Protein AF-A0A976L6L6-F1 (afdb_monomer_lite)

Structure (mmCIF, N/CA/C/O backbone):
data_AF-A0A976L6L6-F1
#
_entry.id   AF-A0A976L6L6-F1
#
loop_
_atom_site.group_PDB
_atom_site.id
_atom_site.type_symbol
_atom_site.label_atom_id
_atom_site.label_alt_id
_atom_site.label_comp_id
_atom_site.label_asym_id
_atom_site.label_entity_id
_atom_site.label_seq_id
_atom_site.pdbx_PDB_ins_code
_atom_site.Cartn_x
_atom_site.Cartn_y
_atom_site.Cartn_z
_atom_site.occupancy
_atom_site.B_iso_or_equiv
_atom_site.auth_seq_id
_atom_site.auth_comp_id
_atom_site.auth_asym_id
_atom_site.auth_atom_id
_atom_site.pdbx_PDB_model_num
ATOM 1 N N . MET A 1 1 ? 27.899 -12.409 -5.323 1.00 53.09 1 MET A N 1
ATOM 2 C CA . MET A 1 1 ? 26.747 -13.330 -5.421 1.00 53.09 1 MET A CA 1
ATOM 3 C C . MET A 1 1 ? 25.539 -12.488 -5.055 1.00 53.09 1 MET A C 1
ATOM 5 O O . MET A 1 1 ? 25.552 -11.959 -3.955 1.00 53.09 1 MET A O 1
ATOM 9 N N . ASN A 1 2 ? 24.602 -12.229 -5.973 1.00 66.50 2 ASN A N 1
ATOM 10 C CA . ASN A 1 2 ? 23.447 -11.387 -5.639 1.00 66.50 2 ASN A CA 1
ATOM 11 C C . ASN A 1 2 ? 22.576 -12.147 -4.638 1.00 66.50 2 ASN A C 1
ATOM 13 O O . ASN A 1 2 ? 22.147 -13.265 -4.928 1.00 66.50 2 ASN A O 1
ATOM 17 N N . GLU A 1 3 ? 22.373 -11.562 -3.463 1.00 80.06 3 GLU A N 1
ATOM 18 C CA . GLU A 1 3 ? 21.473 -12.085 -2.445 1.00 80.06 3 GLU A CA 1
ATOM 19 C C . GLU A 1 3 ? 20.046 -12.075 -3.006 1.00 80.06 3 GLU A C 1
ATOM 21 O O . GLU A 1 3 ? 19.574 -11.068 -3.527 1.00 80.06 3 GLU A O 1
ATOM 26 N N . ARG A 1 4 ? 19.385 -13.236 -3.000 1.00 85.44 4 ARG A N 1
ATOM 27 C CA . ARG A 1 4 ? 18.024 -13.411 -3.545 1.00 85.44 4 ARG A CA 1
ATOM 28 C C . ARG A 1 4 ? 16.980 -13.662 -2.463 1.00 85.44 4 ARG A C 1
ATOM 30 O O . ARG A 1 4 ? 15.812 -13.871 -2.774 1.00 85.44 4 ARG A O 1
ATOM 37 N N . PHE A 1 5 ? 17.407 -13.697 -1.207 1.00 88.69 5 PHE A N 1
ATOM 38 C CA . PHE A 1 5 ? 16.575 -14.035 -0.068 1.00 88.69 5 PHE A CA 1
ATOM 39 C C . PHE A 1 5 ? 16.769 -12.982 1.015 1.00 88.69 5 PHE A C 1
ATOM 41 O O . PHE A 1 5 ? 17.864 -12.844 1.544 1.00 88.69 5 PHE A O 1
ATOM 48 N N . PHE A 1 6 ? 15.695 -12.264 1.336 1.00 87.50 6 PHE A N 1
ATOM 49 C CA . PHE A 1 6 ? 15.683 -11.186 2.321 1.00 87.50 6 PHE A CA 1
ATOM 50 C C . PHE A 1 6 ? 14.737 -11.590 3.461 1.00 87.50 6 PHE A C 1
ATOM 52 O O . PHE A 1 6 ? 13.539 -11.304 3.395 1.00 87.50 6 PHE A O 1
ATOM 59 N N . PRO A 1 7 ? 15.210 -12.346 4.470 1.00 87.25 7 PRO A N 1
ATOM 60 C CA . PRO A 1 7 ? 14.344 -12.815 5.543 1.00 87.25 7 PRO A CA 1
ATOM 61 C C . PRO A 1 7 ? 13.912 -11.646 6.422 1.00 87.25 7 PRO A C 1
ATOM 63 O O . PRO A 1 7 ? 14.726 -10.789 6.751 1.00 87.25 7 PRO A O 1
ATOM 66 N N . PHE A 1 8 ? 12.677 -11.657 6.918 1.00 81.06 8 PHE A N 1
ATOM 67 C CA . PHE A 1 8 ? 12.209 -10.621 7.845 1.00 81.06 8 PHE A CA 1
ATOM 68 C C . PHE A 1 8 ? 13.088 -10.490 9.104 1.00 81.06 8 PHE A C 1
ATOM 70 O O . PHE A 1 8 ? 13.237 -9.397 9.640 1.00 81.06 8 PHE A O 1
ATOM 77 N N . SER A 1 9 ? 13.739 -11.573 9.549 1.00 79.88 9 SER A N 1
ATOM 78 C CA . SER A 1 9 ? 14.690 -11.552 10.673 1.00 79.88 9 SER A CA 1
ATOM 79 C C . SER A 1 9 ? 15.900 -10.638 10.448 1.00 79.88 9 SER A C 1
ATOM 81 O O . SER A 1 9 ? 16.568 -10.278 11.411 1.00 79.88 9 SER A O 1
ATOM 83 N N . SER A 1 10 ? 16.182 -10.251 9.200 1.00 72.31 10 SER A N 1
ATOM 84 C CA . SER A 1 10 ? 17.190 -9.236 8.863 1.00 72.31 10 SER A CA 1
ATOM 85 C C . SER A 1 10 ? 16.701 -7.797 9.086 1.00 72.31 10 SER A C 1
ATOM 87 O O . SER A 1 10 ? 17.465 -6.855 8.906 1.00 72.31 10 SER A O 1
ATOM 89 N N . GLY A 1 11 ? 15.429 -7.609 9.454 1.00 73.69 11 GLY A N 1
ATOM 90 C CA . GLY A 1 11 ? 14.783 -6.302 9.588 1.00 73.69 11 GLY A CA 1
ATOM 91 C C . GLY A 1 11 ? 14.375 -5.670 8.254 1.00 73.69 11 GLY A C 1
ATOM 92 O O . GLY A 1 11 ? 13.765 -4.601 8.249 1.00 73.69 11 GLY A O 1
ATOM 93 N N . VAL A 1 12 ? 14.673 -6.320 7.124 1.00 66.88 12 VAL A N 1
ATOM 94 C CA . VAL A 1 12 ? 14.317 -5.828 5.792 1.00 66.88 12 VAL A CA 1
ATOM 95 C C . VAL A 1 12 ? 12.806 -5.931 5.595 1.00 66.88 12 VAL A C 1
ATOM 97 O O . VAL A 1 12 ? 12.257 -7.011 5.382 1.00 66.88 12 VAL A O 1
ATOM 100 N N . LYS A 1 13 ? 12.135 -4.779 5.644 1.00 85.69 13 LYS A N 1
ATOM 101 C CA . LYS A 1 13 ? 10.733 -4.625 5.235 1.00 85.69 13 LYS A CA 1
ATOM 102 C C . LYS A 1 13 ? 10.584 -4.025 3.837 1.00 85.69 13 LYS A C 1
ATOM 104 O O . LYS A 1 13 ? 9.461 -3.858 3.378 1.00 85.69 13 LYS A O 1
ATOM 109 N N . SER A 1 14 ? 11.693 -3.690 3.177 1.00 92.44 14 SER A N 1
ATOM 110 C CA . SER A 1 14 ? 11.726 -3.037 1.867 1.00 92.44 14 SER A CA 1
ATOM 111 C C . SER A 1 14 ? 12.754 -3.681 0.945 1.00 92.44 14 SER A C 1
ATOM 113 O O . SER A 1 14 ? 13.915 -3.818 1.319 1.00 92.44 14 SER A O 1
ATOM 115 N N . ILE A 1 15 ? 12.353 -4.004 -0.277 1.00 93.50 15 ILE A N 1
ATOM 116 C CA . ILE A 1 15 ? 13.227 -4.458 -1.356 1.00 93.50 15 ILE A CA 1
ATOM 117 C C . ILE A 1 15 ? 13.088 -3.449 -2.493 1.00 93.50 15 ILE A C 1
ATOM 119 O O . ILE A 1 15 ? 11.997 -3.288 -3.041 1.00 93.50 15 ILE A O 1
ATOM 123 N N . THR A 1 16 ? 14.179 -2.770 -2.842 1.00 92.31 16 THR A N 1
ATOM 124 C CA . THR A 1 16 ? 14.233 -1.870 -4.004 1.00 92.31 16 THR A CA 1
ATOM 125 C C . THR A 1 16 ? 14.829 -2.588 -5.223 1.00 92.31 16 THR A C 1
ATOM 127 O O . THR A 1 16 ? 15.489 -3.624 -5.057 1.00 92.31 16 THR A O 1
ATOM 130 N N . PRO A 1 17 ? 14.647 -2.062 -6.451 1.00 92.00 17 PRO A N 1
ATOM 131 C CA . PRO A 1 17 ? 15.317 -2.592 -7.636 1.00 92.00 17 PRO A CA 1
ATOM 132 C C . PRO A 1 17 ? 16.835 -2.724 -7.474 1.00 92.00 17 PRO A C 1
ATOM 134 O O . PRO A 1 17 ? 17.411 -3.748 -7.846 1.00 92.00 17 PRO A O 1
ATOM 137 N N . GLU A 1 18 ? 17.469 -1.729 -6.852 1.00 90.12 18 GLU A N 1
ATOM 138 C CA . GLU A 1 18 ? 18.914 -1.681 -6.616 1.00 90.12 18 GLU A CA 1
ATOM 139 C C . GLU A 1 18 ? 19.358 -2.806 -5.679 1.00 90.12 18 GLU A C 1
ATOM 141 O O . GLU A 1 18 ? 20.344 -3.485 -5.964 1.00 90.12 18 GLU A O 1
ATOM 146 N N . MET A 1 19 ? 18.605 -3.046 -4.598 1.00 90.62 19 MET A N 1
ATOM 147 C CA . MET A 1 19 ? 18.872 -4.147 -3.666 1.00 90.62 19 MET A CA 1
ATOM 148 C C . MET A 1 19 ? 18.727 -5.511 -4.346 1.00 90.62 19 MET A C 1
ATOM 150 O O . MET A 1 19 ? 19.550 -6.402 -4.143 1.00 90.62 19 MET A O 1
ATOM 154 N N . ALA A 1 20 ? 17.685 -5.679 -5.161 1.00 90.44 20 ALA A N 1
ATOM 155 C CA . ALA A 1 20 ? 17.390 -6.942 -5.832 1.00 90.44 20 ALA A CA 1
ATOM 156 C C . ALA A 1 20 ? 18.275 -7.207 -7.067 1.00 90.44 20 ALA A C 1
ATOM 158 O O . ALA A 1 20 ? 18.326 -8.333 -7.573 1.00 90.44 20 ALA A O 1
ATOM 159 N N . GLY A 1 21 ? 18.968 -6.185 -7.576 1.00 91.81 21 GLY A N 1
ATOM 160 C CA . GLY A 1 21 ? 19.760 -6.269 -8.802 1.00 91.81 21 GLY A CA 1
ATOM 161 C C . GLY A 1 21 ? 18.913 -6.446 -10.068 1.00 91.81 21 GLY A C 1
ATOM 162 O O . GLY A 1 21 ? 19.406 -6.994 -11.056 1.00 91.81 21 GLY A O 1
ATOM 163 N N . TRP A 1 22 ? 17.649 -6.011 -10.044 1.00 92.56 22 TRP A N 1
ATOM 164 C CA . TRP A 1 22 ? 16.775 -5.929 -11.220 1.00 92.56 22 TRP A CA 1
ATOM 165 C C . TRP A 1 22 ? 16.396 -4.472 -11.507 1.00 92.56 22 TRP A C 1
ATOM 167 O O . TRP A 1 22 ? 16.892 -3.551 -10.871 1.00 92.56 22 TRP A O 1
ATOM 177 N N . ARG A 1 23 ? 15.527 -4.238 -12.497 1.00 91.38 23 ARG A N 1
ATOM 178 C CA . ARG A 1 23 ? 15.375 -2.898 -13.082 1.00 91.38 23 ARG A CA 1
ATOM 179 C C . ARG A 1 23 ? 14.188 -2.059 -12.600 1.00 91.38 23 ARG A C 1
ATOM 181 O O . ARG A 1 23 ? 14.283 -0.845 -12.698 1.00 91.38 23 ARG A O 1
ATOM 188 N N . TYR A 1 24 ? 13.081 -2.661 -12.163 1.00 93.19 24 TYR A N 1
ATOM 189 C CA . TYR A 1 24 ? 11.814 -1.913 -12.076 1.00 93.19 24 TYR A CA 1
ATOM 190 C C . TYR A 1 24 ? 11.070 -2.035 -10.755 1.00 93.19 24 TYR A C 1
ATOM 192 O O . TYR A 1 24 ? 10.622 -1.027 -10.225 1.00 93.19 24 TYR A O 1
ATOM 200 N N . SER A 1 25 ? 10.876 -3.251 -10.253 1.00 95.88 25 SER A N 1
ATOM 201 C CA . SER A 1 25 ? 9.903 -3.475 -9.184 1.00 95.88 25 SER A CA 1
ATOM 202 C C . SER A 1 25 ? 10.506 -3.309 -7.797 1.00 95.88 25 SER A C 1
ATOM 204 O O . SER A 1 25 ? 11.665 -3.635 -7.564 1.00 95.88 25 SER A O 1
ATOM 206 N N . GLY A 1 26 ? 9.707 -2.870 -6.845 1.00 95.75 26 GLY A N 1
ATOM 207 C CA . GLY A 1 26 ? 10.053 -2.928 -5.436 1.00 95.75 26 GLY A CA 1
ATOM 208 C C . GLY A 1 26 ? 8.866 -3.385 -4.607 1.00 95.75 26 GLY A C 1
ATOM 209 O O . GLY A 1 26 ? 7.747 -3.550 -5.096 1.00 95.75 26 GLY A O 1
ATOM 210 N N . LEU A 1 27 ? 9.126 -3.629 -3.334 1.00 96.56 27 LEU A N 1
ATOM 211 C CA . LEU A 1 27 ? 8.100 -3.975 -2.366 1.00 96.56 27 LEU A CA 1
ATOM 212 C C . LEU A 1 27 ? 8.506 -3.416 -1.018 1.00 96.56 27 LEU A C 1
ATOM 214 O O . LEU A 1 27 ? 9.606 -3.699 -0.549 1.00 96.56 27 LEU A O 1
ATOM 218 N N . VAL A 1 28 ? 7.612 -2.686 -0.367 1.00 96.25 28 VAL A N 1
ATOM 219 C CA . VAL A 1 28 ? 7.768 -2.333 1.042 1.00 96.25 28 VAL A CA 1
ATOM 220 C C . VAL A 1 28 ? 6.526 -2.722 1.824 1.00 96.25 28 VAL A C 1
ATOM 222 O O . VAL A 1 28 ? 5.406 -2.544 1.358 1.00 96.25 28 VAL A O 1
ATOM 225 N N . VAL A 1 29 ? 6.723 -3.282 3.012 1.00 96.56 29 VAL A N 1
ATOM 226 C CA . VAL A 1 29 ? 5.660 -3.585 3.969 1.00 96.56 29 VAL A CA 1
ATOM 227 C C . VAL A 1 29 ? 5.794 -2.628 5.138 1.00 96.56 29 VAL A C 1
ATOM 229 O O . VAL A 1 29 ? 6.843 -2.560 5.782 1.00 96.56 29 VAL A O 1
ATOM 232 N N . ILE A 1 30 ? 4.733 -1.887 5.428 1.00 96.00 30 ILE A N 1
ATOM 233 C CA . ILE A 1 30 ? 4.720 -0.924 6.526 1.00 96.00 30 ILE A CA 1
ATOM 234 C C . ILE A 1 30 ? 3.645 -1.289 7.535 1.00 96.00 30 ILE A C 1
ATOM 236 O O . ILE A 1 30 ? 2.554 -1.738 7.181 1.00 96.00 30 ILE A O 1
ATOM 240 N N . SER A 1 31 ? 3.977 -1.082 8.804 1.00 95.62 31 SER A N 1
ATOM 241 C CA . SER A 1 31 ? 3.030 -1.200 9.903 1.00 95.62 31 SER A CA 1
ATOM 242 C C . SER A 1 31 ? 2.382 0.164 10.125 1.00 95.62 31 SER A C 1
ATOM 244 O O . SER A 1 31 ? 3.075 1.175 10.223 1.00 95.62 31 SER A O 1
ATOM 246 N N . ILE A 1 32 ? 1.059 0.179 10.192 1.00 97.31 32 ILE A N 1
ATOM 247 C CA . ILE A 1 32 ? 0.218 1.353 10.392 1.00 97.31 32 ILE A CA 1
ATOM 248 C C . ILE A 1 32 ? -0.358 1.294 11.801 1.00 97.31 32 ILE A C 1
ATOM 250 O O . ILE A 1 32 ? -0.847 0.253 12.245 1.00 97.31 32 ILE A O 1
ATOM 254 N N . THR A 1 33 ? -0.310 2.416 12.507 1.00 97.00 33 THR A N 1
ATOM 255 C CA . THR A 1 33 ? -0.972 2.587 13.803 1.00 97.00 33 THR A CA 1
ATOM 256 C C . THR A 1 33 ? -2.329 3.255 13.621 1.00 97.00 33 THR A C 1
ATOM 258 O O . THR A 1 33 ? -2.554 3.948 12.632 1.00 97.00 33 THR A O 1
ATOM 261 N N . ALA A 1 34 ? -3.217 3.109 14.606 1.00 97.88 34 ALA A N 1
ATOM 262 C CA . ALA A 1 34 ? -4.445 3.897 14.652 1.00 97.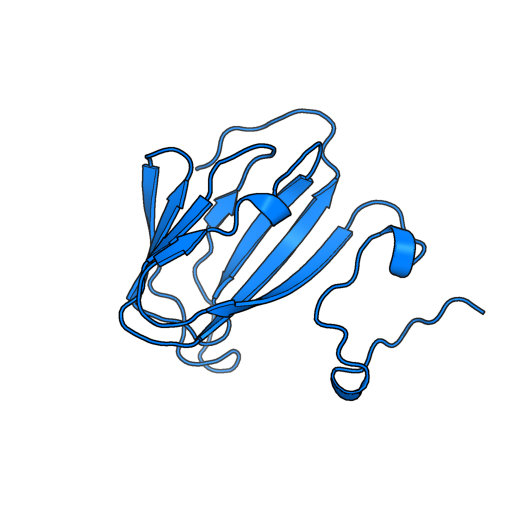88 34 ALA A CA 1
ATOM 263 C C . ALA A 1 34 ? -4.135 5.408 14.587 1.00 97.88 34 ALA A C 1
ATOM 265 O O . ALA A 1 34 ? -3.152 5.877 15.166 1.00 97.88 34 ALA A O 1
ATOM 266 N N . GLY A 1 35 ? -4.982 6.162 13.892 1.00 98.38 35 GLY A N 1
ATOM 267 C CA . GLY A 1 35 ? -4.808 7.580 13.605 1.00 98.38 35 GLY A CA 1
ATOM 268 C C . GLY A 1 35 ? -4.499 7.843 12.133 1.00 98.38 35 GLY A C 1
ATOM 269 O O . GLY A 1 35 ? -5.023 7.171 11.245 1.00 98.38 35 GLY A O 1
ATOM 270 N N . LYS A 1 36 ? -3.679 8.870 11.890 1.00 98.00 36 LYS A N 1
ATOM 271 C CA . LYS A 1 36 ? -3.233 9.286 10.555 1.00 98.00 36 LYS A CA 1
ATOM 272 C C . LYS A 1 36 ? -1.761 8.943 10.364 1.00 98.00 36 LYS A C 1
ATOM 274 O O . LYS A 1 36 ? -0.961 9.156 11.273 1.00 98.00 36 LYS A O 1
ATOM 279 N N . THR A 1 37 ? -1.395 8.435 9.196 1.00 98.38 37 THR A N 1
ATOM 280 C CA . THR A 1 37 ? -0.006 8.130 8.833 1.00 98.38 37 THR A CA 1
ATOM 281 C C . THR A 1 37 ? 0.289 8.684 7.445 1.00 98.38 37 THR A C 1
ATOM 283 O O . THR A 1 37 ? -0.311 8.236 6.471 1.00 98.38 37 THR A O 1
ATOM 286 N N . ASP A 1 38 ? 1.214 9.643 7.362 1.00 98.00 38 ASP A N 1
ATOM 287 C CA . ASP A 1 38 ? 1.764 10.130 6.092 1.00 98.00 38 ASP A CA 1
ATOM 288 C C . ASP A 1 38 ? 2.751 9.094 5.542 1.00 98.00 38 ASP A C 1
ATOM 290 O O . ASP A 1 38 ? 3.668 8.642 6.239 1.00 98.00 38 ASP A O 1
ATOM 294 N N . ILE A 1 39 ? 2.518 8.684 4.300 1.00 97.81 39 ILE A N 1
ATOM 295 C CA . ILE A 1 39 ? 3.317 7.686 3.590 1.00 97.81 39 ILE A CA 1
ATOM 296 C C . ILE A 1 39 ? 3.827 8.214 2.240 1.00 97.81 39 ILE A C 1
ATOM 298 O O . ILE A 1 39 ? 4.281 7.437 1.399 1.00 97.81 39 ILE A O 1
ATOM 302 N N . SER A 1 40 ? 3.793 9.532 2.028 1.00 97.56 40 SER A N 1
ATOM 303 C CA . SER A 1 40 ? 4.156 10.191 0.764 1.00 97.56 40 SER A CA 1
ATOM 304 C C . SER A 1 40 ? 5.584 9.872 0.298 1.00 97.56 40 SER A C 1
ATOM 306 O O . SER A 1 40 ? 5.866 9.858 -0.900 1.00 97.56 40 SER A O 1
ATOM 308 N N . GLN A 1 41 ? 6.496 9.553 1.223 1.00 96.00 41 GLN A N 1
ATOM 309 C CA . GLN A 1 41 ? 7.887 9.216 0.906 1.00 96.00 41 GLN A CA 1
ATOM 310 C C . GLN A 1 41 ? 8.035 8.025 -0.055 1.00 96.00 41 GLN A C 1
ATOM 312 O O . GLN A 1 41 ? 9.021 7.963 -0.790 1.00 96.00 41 GLN A O 1
ATOM 317 N N . TYR A 1 42 ? 7.071 7.098 -0.079 1.00 95.81 42 TYR A N 1
ATOM 318 C CA . TYR A 1 42 ? 7.143 5.890 -0.910 1.00 95.81 42 TYR A CA 1
ATOM 319 C C . TYR A 1 42 ? 6.771 6.119 -2.376 1.00 95.81 42 TYR A C 1
ATOM 321 O O . TYR A 1 42 ? 6.997 5.231 -3.195 1.00 95.81 42 TYR A O 1
ATOM 329 N N . PHE A 1 43 ? 6.235 7.292 -2.708 1.00 94.50 43 PHE A N 1
ATOM 330 C CA . PHE A 1 43 ? 5.739 7.622 -4.046 1.00 94.50 43 PHE A CA 1
ATOM 331 C C . PHE A 1 43 ? 6.546 8.754 -4.690 1.00 94.50 43 PHE A C 1
ATOM 333 O O . PHE A 1 43 ? 6.103 9.370 -5.647 1.00 94.50 43 PHE A O 1
ATOM 340 N N . SER A 1 44 ? 7.724 9.083 -4.156 1.00 92.31 44 SER A N 1
ATOM 341 C CA . SER A 1 44 ? 8.542 10.195 -4.651 1.00 92.31 44 SER A CA 1
ATOM 342 C C . SER A 1 44 ? 9.304 9.855 -5.939 1.00 92.31 44 SER A C 1
ATOM 344 O O . SER A 1 44 ? 9.689 8.709 -6.177 1.00 92.31 44 SER A O 1
ATOM 346 N N . GLY A 1 45 ? 9.560 10.871 -6.765 1.00 90.75 45 GLY A N 1
ATOM 347 C CA . GLY A 1 45 ? 10.317 10.725 -8.006 1.00 90.75 45 GLY A CA 1
ATOM 348 C C . GLY A 1 45 ? 9.523 9.975 -9.071 1.00 90.75 45 GLY A C 1
ATOM 349 O O . GLY A 1 45 ? 8.392 10.338 -9.366 1.00 90.75 45 GLY A O 1
ATOM 350 N N . ASP A 1 46 ? 10.121 8.933 -9.638 1.00 92.44 46 ASP A N 1
ATOM 351 C CA . ASP A 1 46 ? 9.557 8.141 -10.735 1.00 92.44 46 ASP A CA 1
ATOM 352 C C . ASP A 1 46 ? 8.932 6.831 -10.220 1.00 92.44 46 ASP A C 1
ATOM 354 O O . ASP A 1 46 ? 9.096 5.775 -10.831 1.00 92.44 46 ASP A O 1
ATOM 358 N N . ILE A 1 47 ? 8.263 6.865 -9.062 1.00 94.38 47 ILE A N 1
ATOM 359 C CA . ILE A 1 47 ? 7.716 5.669 -8.405 1.00 94.38 47 ILE A CA 1
ATOM 360 C C . ILE A 1 47 ? 6.190 5.721 -8.369 1.00 94.38 47 ILE A C 1
ATOM 362 O O . ILE A 1 47 ? 5.613 6.584 -7.717 1.00 94.38 47 ILE A O 1
ATOM 366 N N . GLU A 1 48 ? 5.551 4.753 -9.020 1.00 96.19 48 GLU A N 1
ATOM 367 C CA . GLU A 1 48 ? 4.126 4.443 -8.856 1.00 96.19 48 GLU A CA 1
ATOM 368 C C . GLU A 1 48 ? 3.960 3.179 -8.005 1.00 96.19 48 GLU A C 1
ATOM 370 O O . GLU A 1 48 ? 4.903 2.386 -7.861 1.00 96.19 48 GLU A O 1
ATOM 375 N N . ALA A 1 49 ? 2.773 2.966 -7.432 1.00 97.44 49 ALA A N 1
ATOM 376 C CA . ALA A 1 49 ? 2.542 1.769 -6.636 1.00 97.44 49 ALA A CA 1
ATOM 377 C C . ALA A 1 49 ? 1.091 1.285 -6.582 1.00 97.44 49 ALA A C 1
ATOM 379 O O . ALA A 1 49 ? 0.139 2.050 -6.712 1.00 97.44 49 ALA A O 1
ATOM 380 N N . ALA A 1 50 ? 0.944 0.001 -6.261 1.00 98.00 50 ALA A N 1
ATOM 381 C CA . ALA A 1 50 ? -0.281 -0.548 -5.694 1.00 98.00 50 ALA A CA 1
ATOM 382 C C . ALA A 1 50 ? -0.153 -0.613 -4.164 1.00 98.00 50 ALA A C 1
ATOM 384 O O . ALA A 1 50 ? 0.757 -1.266 -3.640 1.00 98.00 50 ALA A O 1
ATOM 385 N N . LEU A 1 51 ? -1.073 0.038 -3.449 1.00 98.38 51 LEU A N 1
ATOM 386 C CA . LEU A 1 51 ? -1.194 -0.038 -1.993 1.00 98.38 51 LEU A CA 1
ATOM 387 C C . LEU A 1 51 ? -2.214 -1.118 -1.626 1.00 98.38 51 LEU A C 1
ATOM 389 O O . LEU A 1 51 ? -3.399 -1.007 -1.940 1.00 98.38 51 LEU A O 1
ATOM 393 N N . ILE A 1 52 ? -1.736 -2.171 -0.965 1.00 98.31 52 ILE A N 1
ATOM 394 C CA . ILE A 1 52 ? -2.452 -3.432 -0.761 1.00 98.31 52 ILE A CA 1
ATOM 395 C C . ILE A 1 52 ? -2.580 -3.719 0.745 1.00 98.31 52 ILE A C 1
ATOM 397 O O . ILE A 1 52 ? -1.566 -3.924 1.418 1.00 98.31 52 ILE A O 1
ATOM 401 N N . PRO A 1 53 ? -3.799 -3.820 1.293 1.00 98.12 53 PRO A N 1
ATOM 402 C CA . PRO A 1 53 ? -4.032 -4.255 2.668 1.00 98.12 53 PRO A CA 1
ATOM 403 C C . PRO A 1 53 ? -3.548 -5.696 2.907 1.00 98.12 53 PRO A C 1
ATOM 405 O O . PRO A 1 53 ? -3.891 -6.630 2.170 1.00 98.12 53 PRO A O 1
ATOM 408 N N . LEU A 1 54 ? -2.752 -5.917 3.958 1.00 97.56 54 LEU A N 1
ATOM 409 C CA . LEU A 1 54 ? -2.313 -7.263 4.357 1.00 97.56 54 LEU A CA 1
ATOM 410 C C . LEU A 1 54 ? -3.140 -7.814 5.520 1.00 97.56 54 LEU A C 1
ATOM 412 O O . LEU A 1 54 ? -3.548 -8.974 5.471 1.00 97.56 54 LEU A O 1
ATOM 416 N N . ASN A 1 55 ? -3.396 -6.988 6.534 1.00 97.75 55 ASN A N 1
ATOM 417 C CA . ASN A 1 55 ? -4.243 -7.300 7.694 1.00 97.75 55 ASN A CA 1
ATOM 418 C C . ASN A 1 55 ? -4.911 -6.036 8.285 1.00 97.75 55 ASN A C 1
ATOM 420 O O . ASN A 1 55 ? -5.127 -5.943 9.491 1.00 97.75 55 ASN A O 1
ATOM 424 N N . LEU A 1 56 ? -5.208 -5.051 7.435 1.00 98.06 56 LEU A N 1
ATOM 425 C CA . LEU A 1 56 ? -5.888 -3.810 7.799 1.00 98.06 56 LEU A CA 1
ATOM 426 C C . LEU A 1 56 ? -7.261 -3.770 7.119 1.00 98.06 56 LEU A C 1
ATOM 428 O O . LEU A 1 56 ? -7.383 -4.177 5.962 1.00 98.06 56 LEU A O 1
ATOM 432 N N . GLN A 1 57 ? -8.286 -3.302 7.832 1.00 97.69 57 GLN A N 1
ATOM 433 C CA . GLN A 1 57 ? -9.673 -3.272 7.355 1.00 97.69 57 GLN A CA 1
ATOM 434 C C . GLN A 1 57 ? -10.325 -1.918 7.613 1.00 97.69 57 GLN A C 1
ATOM 436 O O . GLN A 1 57 ? -9.972 -1.245 8.581 1.00 97.69 57 GLN A O 1
ATOM 441 N N . ASN A 1 58 ? -11.325 -1.582 6.795 1.00 97.94 58 ASN A N 1
ATOM 442 C CA . ASN A 1 58 ? -12.207 -0.422 6.967 1.00 97.94 58 ASN A CA 1
ATOM 443 C C . ASN A 1 58 ? -11.441 0.889 7.204 1.00 97.94 58 ASN A C 1
ATOM 445 O O . ASN A 1 58 ? -11.699 1.611 8.168 1.00 97.94 58 ASN A O 1
ATOM 449 N N . PHE A 1 59 ? -10.478 1.182 6.336 1.00 98.56 59 PHE A N 1
ATOM 450 C CA . PHE A 1 59 ? -9.611 2.348 6.466 1.00 98.56 59 PHE A CA 1
ATOM 451 C C . PHE A 1 59 ? -9.682 3.229 5.225 1.00 98.56 59 PHE A C 1
ATOM 453 O O . PHE A 1 59 ? -10.101 2.795 4.151 1.00 98.56 59 PHE A O 1
ATOM 460 N N . LYS A 1 60 ? -9.271 4.486 5.375 1.00 98.62 60 LYS A N 1
ATOM 461 C CA . LYS A 1 60 ? -9.232 5.448 4.276 1.00 98.62 60 LYS A CA 1
ATOM 462 C C . LYS A 1 60 ? -7.805 5.667 3.802 1.00 98.62 60 LYS A C 1
ATOM 464 O O . LYS A 1 60 ? -6.885 5.750 4.616 1.00 98.62 60 LYS A O 1
ATOM 469 N N . VAL A 1 61 ? -7.655 5.844 2.498 1.00 98.56 61 VAL A N 1
ATOM 470 C CA . VAL A 1 61 ? -6.449 6.370 1.862 1.00 98.56 61 VAL A CA 1
ATOM 471 C C . VAL A 1 61 ? -6.818 7.698 1.218 1.00 98.56 61 VAL A C 1
ATOM 473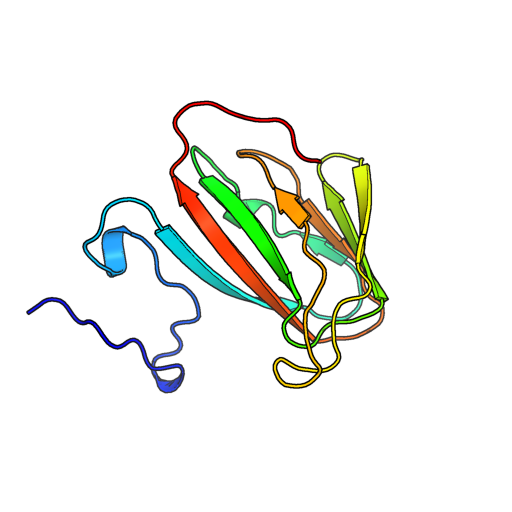 O O . VAL A 1 61 ? -7.681 7.740 0.346 1.00 98.56 61 VAL A O 1
ATOM 476 N N . ASN A 1 62 ? -6.206 8.788 1.667 1.00 98.38 62 ASN A N 1
ATOM 477 C CA . ASN A 1 62 ? -6.311 10.080 1.003 1.00 98.38 62 ASN A CA 1
ATOM 478 C C . ASN A 1 62 ? -5.143 10.227 0.025 1.00 98.38 62 ASN A C 1
ATOM 480 O O . ASN A 1 62 ? -3.995 10.126 0.450 1.00 98.38 62 ASN A O 1
ATOM 484 N N . VAL A 1 63 ? -5.437 10.460 -1.252 1.00 97.88 63 VAL A N 1
ATOM 485 C CA . VAL A 1 63 ? -4.458 10.670 -2.324 1.00 97.88 63 VAL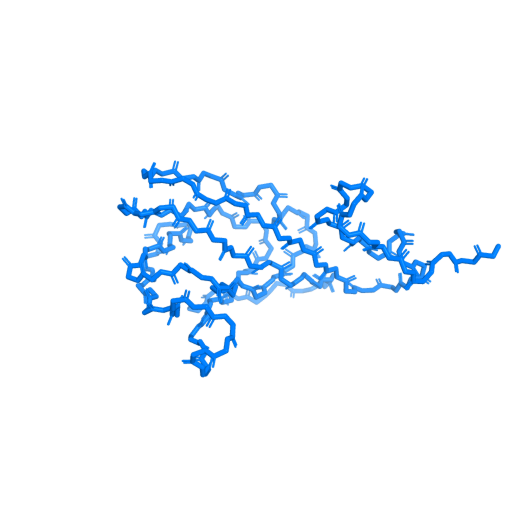 A CA 1
ATOM 486 C C . VAL A 1 63 ? -4.654 12.076 -2.875 1.00 97.88 63 VAL A C 1
ATOM 488 O O . VAL A 1 63 ? -5.603 12.349 -3.613 1.00 97.88 63 VAL A O 1
ATOM 491 N N . SER A 1 64 ? -3.790 12.997 -2.452 1.00 95.69 64 SER A N 1
ATOM 492 C CA . SER A 1 64 ? -3.813 14.415 -2.830 1.00 95.69 64 SER A CA 1
ATOM 493 C C . SER A 1 64 ? -5.202 15.061 -2.735 1.00 95.69 64 SER A C 1
ATOM 495 O O . SER A 1 64 ? -5.614 15.835 -3.599 1.00 95.69 64 SER A O 1
ATOM 497 N N . GLY A 1 65 ? -5.929 14.755 -1.659 1.00 95.44 65 GLY A N 1
ATOM 498 C CA . GLY A 1 65 ? -7.269 15.272 -1.385 1.00 95.44 65 GLY A CA 1
ATOM 499 C C . GLY A 1 65 ? -8.412 14.340 -1.794 1.00 95.44 65 GLY A C 1
ATOM 500 O O . GLY A 1 65 ? -9.529 14.550 -1.326 1.00 95.44 65 GLY A O 1
ATOM 501 N N . ASN A 1 66 ? -8.156 13.295 -2.584 1.00 96.62 66 ASN A N 1
ATOM 502 C CA . ASN A 1 66 ? -9.168 12.311 -2.971 1.00 96.62 66 ASN A CA 1
ATOM 503 C C . ASN A 1 66 ? -9.219 11.174 -1.947 1.00 96.62 66 ASN A C 1
ATOM 505 O O . ASN A 1 66 ? -8.207 10.532 -1.680 1.00 96.62 66 ASN A O 1
ATOM 509 N N . GLU A 1 67 ? -10.381 10.934 -1.337 1.00 97.12 67 GLU A N 1
ATOM 510 C CA . GLU A 1 67 ? -10.549 9.853 -0.360 1.00 97.12 67 GLU A CA 1
ATOM 511 C C . GLU A 1 67 ? -10.99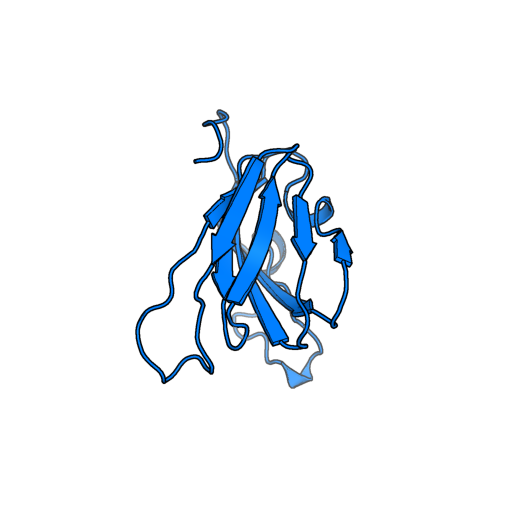3 8.549 -1.032 1.00 97.12 67 GLU A C 1
ATOM 513 O O . GLU A 1 67 ? -12.032 8.498 -1.690 1.00 97.12 67 GLU A O 1
ATOM 518 N N . HIS A 1 68 ? -10.257 7.474 -0.763 1.00 98.06 68 HIS A N 1
ATOM 519 C CA . HIS A 1 68 ? -10.579 6.107 -1.159 1.00 98.06 68 HIS A CA 1
ATOM 520 C C . HIS A 1 68 ? -10.832 5.282 0.104 1.00 98.06 68 HIS A C 1
ATOM 522 O O . HIS A 1 68 ? -9.978 5.209 0.990 1.00 98.06 68 HIS A O 1
ATOM 528 N N . LEU A 1 69 ? -12.013 4.673 0.215 1.00 98.31 69 LEU A N 1
ATOM 529 C CA . LEU A 1 69 ? -12.336 3.762 1.313 1.00 98.31 69 LEU A CA 1
ATOM 530 C C . LEU A 1 69 ? -11.972 2.335 0.902 1.00 98.31 69 LEU A C 1
ATOM 532 O O . LEU A 1 69 ? -12.483 1.849 -0.104 1.00 98.31 69 LEU A O 1
ATOM 536 N N . LEU A 1 70 ? -11.132 1.671 1.695 1.00 98.25 70 LEU A N 1
ATOM 537 C CA . LEU A 1 70 ? -10.761 0.275 1.486 1.00 98.25 70 LEU A CA 1
ATOM 538 C C . LEU A 1 70 ? -11.415 -0.620 2.539 1.00 98.25 70 LEU A C 1
ATOM 540 O O . LEU A 1 70 ? -11.312 -0.382 3.749 1.00 98.25 70 LEU A O 1
ATOM 544 N N . VAL A 1 71 ? -12.068 -1.677 2.060 1.00 97.94 71 VAL A N 1
ATOM 545 C CA . VAL A 1 71 ? -12.599 -2.774 2.873 1.00 97.94 71 VAL A CA 1
ATOM 546 C C . VAL A 1 71 ? -11.438 -3.525 3.513 1.00 97.94 71 VAL A C 1
ATOM 548 O O . VAL A 1 71 ? -11.453 -3.776 4.720 1.00 97.94 71 VAL A O 1
ATOM 551 N N . GLY A 1 72 ? -10.406 -3.826 2.727 1.00 97.25 72 GLY A N 1
ATOM 552 C CA . GLY A 1 72 ? -9.237 -4.573 3.152 1.00 97.25 72 GLY A CA 1
ATOM 553 C C . GLY A 1 72 ? -9.547 -6.017 3.535 1.00 97.25 72 GLY A C 1
ATOM 554 O O . GLY A 1 72 ? -10.480 -6.641 3.030 1.00 97.25 72 GLY A O 1
ATOM 555 N N . ARG A 1 73 ? -8.725 -6.571 4.430 1.00 97.12 73 ARG A N 1
ATOM 556 C CA . ARG A 1 73 ? -8.872 -7.945 4.936 1.00 97.12 73 ARG A CA 1
ATOM 557 C C . ARG A 1 73 ? -8.238 -8.100 6.309 1.00 97.12 73 ARG A C 1
ATOM 559 O O . ARG A 1 73 ? -7.266 -7.423 6.628 1.00 97.12 73 ARG A O 1
ATOM 566 N N . SER A 1 74 ? -8.755 -9.028 7.109 1.00 96.12 74 SER A N 1
ATOM 567 C CA . SER A 1 74 ? -8.232 -9.335 8.451 1.00 96.12 74 SER A CA 1
ATOM 568 C C . SER A 1 74 ? -6.872 -10.041 8.432 1.00 96.12 74 SER A C 1
ATOM 570 O O . SER A 1 74 ? -6.173 -10.081 9.440 1.00 96.12 74 SER A O 1
ATOM 572 N N . GLY A 1 75 ? -6.485 -10.601 7.287 1.00 96.12 75 GLY A N 1
ATOM 573 C CA . GLY A 1 75 ? -5.200 -11.252 7.079 1.00 96.12 75 GLY A CA 1
ATOM 574 C C . GLY A 1 75 ? -5.086 -11.825 5.672 1.00 96.12 75 GLY A C 1
ATOM 575 O O . GLY A 1 75 ? -6.089 -12.054 4.997 1.00 96.12 75 GLY A O 1
ATOM 576 N N . VAL A 1 76 ? -3.861 -12.119 5.238 1.00 95.56 76 VAL A N 1
ATOM 577 C CA . VAL A 1 76 ? -3.565 -12.547 3.858 1.00 95.56 76 VAL A CA 1
ATOM 578 C C . VAL A 1 76 ? -4.258 -13.847 3.422 1.00 95.56 76 VAL A C 1
ATOM 580 O O . VAL A 1 76 ? -4.385 -14.090 2.226 1.00 95.56 76 VAL A O 1
ATOM 583 N N . PHE A 1 77 ? -4.740 -14.659 4.368 1.00 95.94 77 PHE A N 1
ATOM 584 C CA . PHE A 1 77 ? -5.466 -15.909 4.108 1.00 95.94 77 PHE A CA 1
ATOM 585 C C . PHE A 1 77 ? -6.995 -15.751 4.050 1.00 95.94 77 PHE A C 1
ATOM 587 O O . PHE A 1 77 ? -7.690 -16.720 3.757 1.00 95.94 77 PHE A O 1
ATOM 594 N N . PHE A 1 78 ? -7.532 -14.552 4.291 1.00 94.00 78 PHE A N 1
ATOM 595 C CA . PHE A 1 78 ? -8.977 -14.282 4.310 1.00 94.00 78 PHE A CA 1
ATOM 596 C C . PHE A 1 78 ? -9.528 -13.826 2.946 1.00 94.00 78 PHE A C 1
ATOM 598 O O . PHE A 1 78 ? -10.518 -13.106 2.876 1.00 94.00 78 PHE A O 1
ATOM 605 N N . GLY A 1 79 ? -8.901 -14.274 1.854 1.00 90.44 79 GLY A N 1
ATOM 606 C CA . GLY A 1 79 ? -9.339 -14.006 0.484 1.00 90.44 79 GLY A CA 1
ATOM 607 C C . GLY A 1 79 ? -8.657 -12.809 -0.184 1.00 90.44 79 GLY A C 1
ATOM 608 O O . GLY A 1 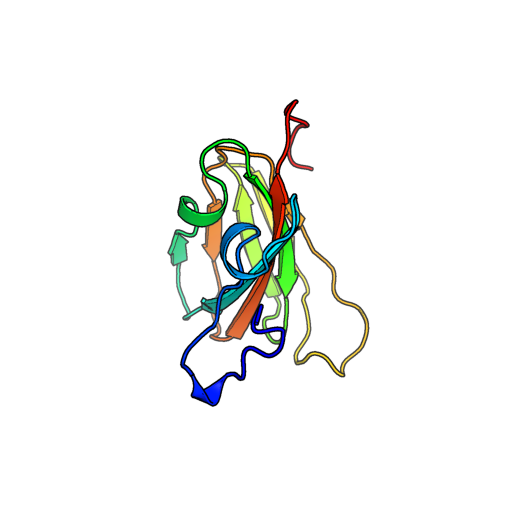79 ? -7.597 -12.330 0.242 1.00 90.44 79 GLY A O 1
ATOM 609 N N . ALA A 1 80 ? -9.255 -12.379 -1.297 1.00 92.38 80 ALA A N 1
ATOM 610 C CA . ALA A 1 80 ? -8.800 -11.226 -2.063 1.00 92.38 80 ALA A CA 1
ATOM 611 C C . ALA A 1 80 ? -9.022 -9.925 -1.278 1.00 92.38 80 ALA A C 1
ATOM 613 O O . ALA A 1 80 ? -9.965 -9.819 -0.500 1.00 92.38 80 ALA A O 1
ATOM 614 N N . SER A 1 81 ? -8.149 -8.946 -1.507 1.00 95.69 81 SER A N 1
ATOM 615 C CA . SER A 1 81 ? -8.299 -7.586 -0.992 1.00 95.69 81 SER A CA 1
ATOM 616 C C . SER A 1 81 ? -8.564 -6.643 -2.155 1.00 95.69 81 SER A C 1
ATOM 618 O O . SER A 1 81 ? -8.017 -6.836 -3.245 1.00 95.69 81 SER A O 1
ATOM 620 N N . ASP A 1 82 ? -9.344 -5.601 -1.906 1.00 97.50 82 ASP A N 1
ATOM 621 C CA . ASP A 1 82 ? -9.253 -4.369 -2.680 1.00 97.50 82 ASP A CA 1
ATOM 622 C C . ASP A 1 82 ? -7.895 -3.685 -2.445 1.00 97.50 82 ASP A C 1
ATOM 624 O O . ASP A 1 82 ? -7.131 -4.053 -1.548 1.00 97.50 82 ASP A O 1
ATOM 628 N N . TRP A 1 83 ? -7.559 -2.737 -3.312 1.00 98.00 83 TRP A N 1
ATOM 629 C CA . TRP A 1 83 ? -6.302 -1.996 -3.298 1.00 98.00 83 TRP A CA 1
ATOM 630 C C . TRP A 1 83 ? -6.498 -0.675 -4.044 1.00 98.00 83 TRP A C 1
ATOM 632 O O . TRP A 1 83 ? -7.461 -0.527 -4.798 1.00 98.00 83 TRP A O 1
ATOM 642 N N . VAL A 1 84 ? -5.587 0.274 -3.839 1.00 98.00 84 VAL A N 1
ATOM 643 C CA . VAL A 1 84 ? -5.602 1.568 -4.536 1.00 98.00 84 VAL A CA 1
ATOM 644 C C . VAL A 1 84 ? -4.305 1.765 -5.315 1.00 98.00 84 VAL A C 1
ATOM 646 O O . VAL A 1 84 ? -3.223 1.393 -4.847 1.00 98.00 84 VAL A O 1
ATOM 649 N N . TYR A 1 85 ? -4.425 2.307 -6.525 1.00 97.19 85 TYR A N 1
ATOM 650 C CA . TYR A 1 85 ? -3.290 2.720 -7.341 1.00 97.19 85 TYR A CA 1
ATOM 651 C C . TYR A 1 85 ? -2.857 4.131 -6.943 1.00 97.19 85 TYR A C 1
ATOM 653 O O . TYR A 1 85 ? -3.687 5.031 -6.826 1.00 97.19 85 TYR A O 1
ATOM 661 N N . ILE A 1 86 ? -1.554 4.319 -6.766 1.00 97.25 86 ILE A N 1
ATOM 662 C CA . ILE A 1 86 ? -0.947 5.592 -6.402 1.00 97.25 86 ILE A CA 1
ATOM 663 C C . ILE A 1 86 ? 0.040 5.988 -7.497 1.00 97.25 86 ILE A C 1
ATOM 665 O O . ILE A 1 86 ? 1.020 5.278 -7.746 1.00 97.25 86 ILE A O 1
ATOM 669 N N . ALA A 1 87 ? -0.214 7.129 -8.133 1.00 95.69 87 ALA A N 1
ATOM 670 C CA . ALA A 1 87 ? 0.695 7.719 -9.103 1.00 95.69 87 ALA A CA 1
ATOM 671 C C . ALA A 1 87 ? 1.947 8.311 -8.434 1.00 95.69 87 ALA A C 1
ATOM 673 O O . ALA A 1 87 ? 2.007 8.509 -7.219 1.00 95.69 87 ALA A O 1
ATOM 674 N N . SER A 1 88 ? 2.957 8.630 -9.243 1.00 94.62 88 SER A N 1
ATOM 675 C CA . SER A 1 88 ? 4.177 9.244 -8.724 1.00 94.62 88 SER A CA 1
ATOM 676 C C . SER A 1 88 ? 3.962 10.688 -8.258 1.00 94.62 88 SER A C 1
ATOM 678 O O . SER A 1 88 ? 3.188 11.456 -8.832 1.00 94.62 88 SER A O 1
ATOM 680 N N . ASN A 1 89 ? 4.713 11.068 -7.228 1.00 93.94 89 ASN A N 1
ATOM 681 C CA . ASN A 1 89 ? 4.717 12.358 -6.537 1.00 93.94 89 ASN A CA 1
ATOM 682 C C . ASN A 1 89 ? 3.376 12.763 -5.903 1.00 93.94 89 ASN A C 1
ATOM 684 O O . ASN A 1 89 ? 3.138 13.949 -5.664 1.00 93.94 89 ASN A O 1
ATOM 688 N N . GLU A 1 90 ? 2.522 11.790 -5.592 1.00 95.25 90 GLU A N 1
ATOM 689 C CA . GLU A 1 90 ? 1.279 12.015 -4.856 1.00 95.25 90 GLU A CA 1
ATOM 690 C C . GLU A 1 90 ? 1.530 12.180 -3.351 1.00 95.25 90 GLU A C 1
ATOM 692 O O . GLU A 1 90 ? 2.411 11.543 -2.765 1.00 95.25 90 GLU A O 1
ATOM 697 N N . LYS A 1 91 ? 0.715 13.020 -2.703 1.00 97.31 91 LYS A N 1
ATOM 698 C CA . LYS A 1 91 ? 0.653 13.083 -1.238 1.00 97.31 91 LYS A CA 1
ATOM 699 C C . LYS A 1 91 ? -0.324 12.034 -0.746 1.00 97.31 91 LYS A C 1
ATOM 701 O O . LYS A 1 91 ? -1.468 12.026 -1.197 1.00 97.31 91 LYS A O 1
ATOM 706 N N . VAL A 1 92 ? 0.105 11.181 0.178 1.00 98.31 92 VAL A N 1
ATOM 707 C CA . VAL A 1 92 ? -0.707 10.040 0.606 1.00 98.31 92 VAL A CA 1
ATOM 708 C C . VAL A 1 92 ? -0.757 9.915 2.118 1.00 98.31 92 VAL A C 1
ATOM 710 O O . VAL A 1 92 ? 0.272 9.771 2.778 1.00 98.31 92 VAL A O 1
ATOM 713 N N . GLU A 1 93 ? -1.975 9.897 2.654 1.00 98.44 93 GLU A N 1
ATOM 714 C CA . GLU A 1 93 ? -2.247 9.662 4.071 1.00 98.44 93 GLU A CA 1
ATOM 715 C C . GLU A 1 93 ? -3.162 8.447 4.250 1.00 98.44 93 GLU A C 1
ATOM 717 O O . GLU A 1 93 ? -4.224 8.351 3.633 1.00 98.44 93 GLU A O 1
ATOM 722 N N . ILE A 1 94 ? -2.784 7.537 5.146 1.00 98.56 94 ILE A N 1
ATOM 723 C CA . ILE A 1 94 ? -3.662 6.466 5.626 1.00 98.56 94 ILE A CA 1
ATOM 724 C C . ILE A 1 94 ? -4.341 6.925 6.913 1.00 98.56 94 ILE A C 1
ATOM 726 O O . ILE A 1 94 ? -3.682 7.437 7.819 1.00 98.56 94 ILE A O 1
ATOM 730 N N . ILE A 1 95 ? -5.652 6.711 7.013 1.00 98.62 95 ILE A N 1
ATOM 731 C CA . ILE A 1 95 ? -6.461 7.048 8.186 1.00 98.62 95 ILE A CA 1
ATOM 732 C C . ILE A 1 95 ? -7.221 5.799 8.630 1.00 98.62 95 ILE A C 1
ATOM 734 O O . ILE A 1 95 ? -8.008 5.241 7.865 1.00 98.62 95 ILE A O 1
ATOM 738 N N . THR A 1 96 ? -7.000 5.364 9.868 1.00 98.62 96 THR A N 1
ATOM 739 C CA . THR A 1 96 ? -7.577 4.127 10.414 1.00 98.62 96 THR A CA 1
ATOM 740 C C . THR A 1 96 ? -7.829 4.234 11.917 1.00 98.62 96 THR A C 1
ATOM 742 O O . THR A 1 96 ? -7.127 4.949 12.626 1.00 98.62 96 THR A O 1
ATOM 745 N N . GLU A 1 97 ? -8.809 3.494 12.429 1.00 98.38 97 GLU A N 1
ATOM 746 C CA . GLU A 1 97 ? -9.053 3.345 13.873 1.00 98.38 97 GLU A CA 1
ATOM 747 C C . GLU A 1 97 ? -8.283 2.166 14.486 1.00 98.38 97 GLU A C 1
ATOM 749 O O . GLU A 1 97 ? -8.165 2.053 15.705 1.00 98.38 97 GLU A O 1
ATOM 754 N N . THR A 1 98 ? -7.743 1.282 13.645 1.00 97.88 98 THR A N 1
ATOM 755 C CA . THR A 1 98 ? -7.046 0.061 14.063 1.00 97.88 98 THR A CA 1
ATOM 756 C C . THR A 1 98 ? -5.627 0.017 13.513 1.00 97.88 98 THR A C 1
ATOM 758 O O . THR A 1 98 ? -5.320 0.637 12.494 1.00 97.88 98 THR A O 1
ATOM 761 N N . ALA A 1 99 ? -4.747 -0.707 14.203 1.00 97.75 99 ALA A N 1
ATOM 762 C CA . ALA A 1 99 ? -3.409 -0.989 13.704 1.00 97.75 99 ALA A CA 1
ATOM 763 C C . ALA A 1 99 ? -3.429 -2.177 12.731 1.00 97.75 99 ALA A C 1
ATOM 765 O O . ALA A 1 99 ? -4.244 -3.088 12.873 1.00 97.75 99 ALA A O 1
ATOM 766 N N . GLY A 1 100 ? -2.500 -2.186 11.782 1.00 97.38 100 GLY A N 1
ATOM 767 C CA . GLY A 1 100 ? -2.354 -3.257 10.800 1.00 97.38 100 GLY A CA 1
ATOM 768 C C . GLY A 1 100 ? -1.165 -3.015 9.880 1.00 97.38 100 GLY A C 1
ATOM 769 O O . GLY A 1 100 ? -0.274 -2.231 10.192 1.00 97.38 100 GLY A O 1
ATOM 770 N N . GLU A 1 101 ? -1.138 -3.691 8.743 1.00 97.38 101 GLU A N 1
ATOM 771 C CA . GLU A 1 101 ? -0.048 -3.663 7.780 1.00 97.38 101 GLU A CA 1
ATOM 772 C C . GLU A 1 101 ? -0.586 -3.537 6.360 1.00 97.38 101 GLU A C 1
ATOM 774 O O . GLU A 1 101 ? -1.596 -4.147 5.978 1.00 97.38 101 GLU A O 1
ATOM 779 N N . VAL A 1 102 ? 0.147 -2.766 5.565 1.00 98.06 102 VAL A N 1
ATOM 780 C CA . VAL A 1 102 ? -0.070 -2.628 4.127 1.00 98.06 102 VAL A CA 1
ATOM 781 C C . VAL A 1 102 ? 1.231 -2.928 3.389 1.00 98.06 102 VAL A C 1
ATOM 783 O O . VAL A 1 102 ? 2.327 -2.655 3.885 1.00 98.06 102 VAL A O 1
ATOM 786 N N . ALA A 1 103 ? 1.105 -3.497 2.197 1.00 98.06 103 ALA A N 1
ATOM 787 C CA . ALA A 1 103 ? 2.179 -3.594 1.226 1.00 98.06 103 ALA A CA 1
ATOM 788 C C . ALA A 1 103 ? 2.058 -2.453 0.216 1.00 98.06 103 ALA A C 1
ATOM 790 O O . ALA A 1 103 ? 0.962 -2.124 -0.229 1.00 98.06 103 ALA A O 1
ATOM 791 N N . ILE A 1 104 ? 3.191 -1.894 -0.181 1.00 98.12 104 ILE A N 1
ATOM 792 C CA . ILE A 1 104 ? 3.315 -0.938 -1.274 1.00 98.12 104 ILE A CA 1
ATOM 793 C C . ILE A 1 104 ? 4.189 -1.623 -2.323 1.00 98.12 104 ILE A C 1
ATOM 795 O O . ILE A 1 104 ? 5.408 -1.741 -2.162 1.00 98.12 104 ILE A 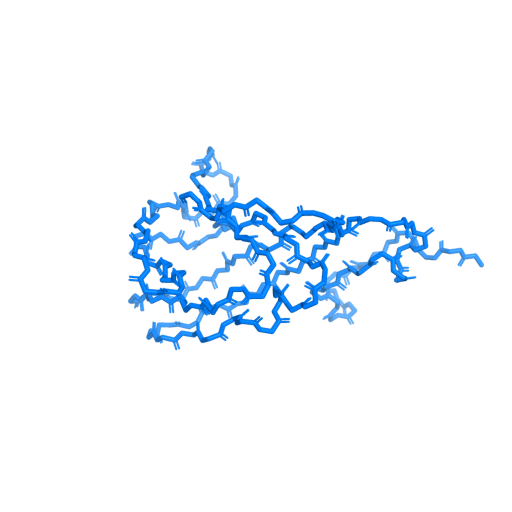O 1
ATOM 799 N N . ALA A 1 105 ? 3.543 -2.165 -3.352 1.00 98.06 105 ALA A N 1
ATOM 800 C CA . ALA A 1 105 ? 4.210 -2.810 -4.476 1.00 98.06 105 ALA A CA 1
ATOM 801 C C . ALA A 1 105 ? 4.553 -1.737 -5.509 1.00 98.06 105 ALA A C 1
ATOM 803 O O . ALA A 1 105 ? 3.654 -1.203 -6.158 1.00 98.06 105 ALA A O 1
ATOM 804 N N . THR A 1 106 ? 5.834 -1.393 -5.615 1.00 97.31 106 THR A N 1
ATOM 805 C CA . THR A 1 106 ? 6.300 -0.249 -6.401 1.00 97.31 106 THR A CA 1
ATOM 806 C C . THR A 1 106 ? 6.797 -0.657 -7.781 1.00 97.31 106 THR A C 1
ATOM 808 O O . THR A 1 106 ? 7.275 -1.779 -7.994 1.00 97.31 106 THR A O 1
ATOM 811 N N . ALA A 1 107 ? 6.731 0.281 -8.719 1.00 95.75 107 ALA A N 1
ATOM 812 C CA . ALA A 1 107 ? 7.363 0.181 -10.024 1.00 95.75 107 ALA A CA 1
ATOM 813 C C . ALA A 1 107 ? 7.961 1.531 -10.437 1.00 95.75 107 ALA A C 1
ATOM 815 O O . ALA A 1 107 ? 7.428 2.588 -10.102 1.00 95.75 107 ALA A O 1
ATOM 816 N N . CYS A 1 108 ? 9.067 1.494 -11.185 1.00 91.31 108 CYS A N 1
ATOM 817 C CA . CYS A 1 108 ? 9.591 2.693 -11.832 1.00 91.31 108 CYS A CA 1
ATOM 818 C C . CYS A 1 108 ? 8.746 3.063 -13.057 1.00 91.31 108 CYS A C 1
ATOM 820 O O . CYS A 1 108 ? 8.604 2.253 -13.981 1.00 91.31 108 CYS A O 1
ATOM 822 N N . VAL A 1 109 ? 8.281 4.306 -13.113 1.00 87.50 109 VAL A N 1
ATOM 823 C CA . VAL A 1 109 ? 7.465 4.849 -14.199 1.00 87.50 109 VAL A CA 1
ATOM 824 C C . VAL A 1 109 ? 8.245 5.900 -14.998 1.00 87.50 109 VAL A C 1
ATOM 826 O O . VAL A 1 109 ? 9.097 6.597 -14.469 1.00 87.50 109 VAL A O 1
ATOM 829 N N . LYS A 1 110 ? 7.996 6.008 -16.310 1.00 77.38 110 LYS A N 1
ATOM 830 C CA . LYS A 1 110 ? 8.579 7.070 -17.168 1.00 77.38 110 LYS A CA 1
ATOM 831 C C . LYS A 1 110 ? 7.563 8.116 -17.628 1.00 77.38 110 LYS A C 1
ATOM 833 O O . LYS A 1 110 ? 7.924 9.092 -18.282 1.00 77.38 110 LYS A O 1
ATOM 838 N N . SER A 1 111 ? 6.280 7.874 -17.393 1.00 73.56 111 SER A N 1
ATOM 839 C CA . SER A 1 111 ? 5.172 8.730 -17.813 1.00 73.56 111 SER A CA 1
ATOM 840 C C . SER A 1 111 ? 4.033 8.576 -16.814 1.00 73.56 111 SER A C 1
ATOM 842 O O . SER A 1 111 ? 3.585 7.460 -16.585 1.00 73.56 111 SER A O 1
ATOM 844 N N . ASN A 1 112 ? 3.584 9.678 -16.217 1.00 66.38 112 ASN A N 1
ATOM 845 C CA . ASN A 1 112 ? 2.602 9.631 -15.137 1.00 66.38 112 ASN A CA 1
ATOM 846 C C . ASN A 1 112 ? 1.186 9.368 -15.654 1.00 66.38 112 ASN A C 1
ATOM 848 O O . ASN A 1 112 ? 0.714 10.048 -16.567 1.00 66.38 112 ASN A O 1
ATOM 852 N N . PHE A 1 113 ? 0.502 8.429 -15.005 1.00 70.06 113 PHE A N 1
ATOM 853 C CA . PHE A 1 113 ? -0.935 8.198 -15.140 1.00 70.06 113 PHE A CA 1
ATOM 854 C C . PHE A 1 113 ? -1.651 8.683 -13.875 1.00 70.06 113 PHE A C 1
ATOM 856 O O . PHE A 1 113 ? -1.084 8.536 -12.794 1.00 70.06 113 PHE A O 1
ATOM 863 N N . PRO A 1 114 ? -2.860 9.262 -13.979 1.00 68.06 114 PRO A N 1
ATOM 864 C CA . PRO A 1 114 ? -3.579 9.779 -12.818 1.00 68.06 114 PRO A CA 1
ATOM 865 C C . PRO A 1 114 ? -3.985 8.654 -11.856 1.00 68.06 114 PRO A C 1
ATOM 867 O O . PRO A 1 114 ? -4.328 7.555 -12.297 1.00 68.06 114 PRO A O 1
ATOM 870 N N . SER A 1 115 ? -3.969 8.950 -10.555 1.00 71.19 115 SER A N 1
ATOM 871 C CA . SER A 1 115 ? -4.516 8.073 -9.511 1.00 71.19 115 SER A CA 1
ATOM 872 C C . SER A 1 115 ? -6.030 7.879 -9.716 1.00 71.19 115 SER A C 1
ATOM 874 O O . SER A 1 115 ? -6.707 8.815 -10.155 1.00 71.19 115 SER A O 1
ATOM 876 N N . CYS A 1 116 ? -6.553 6.674 -9.453 1.00 57.94 116 CYS A N 1
ATOM 877 C CA . CYS A 1 116 ? -7.958 6.305 -9.675 1.00 57.94 116 CYS A CA 1
ATOM 878 C C . CYS A 1 116 ? -8.736 6.065 -8.382 1.00 57.94 116 CYS A C 1
ATOM 880 O O . CYS A 1 116 ? -8.151 5.535 -7.413 1.00 57.94 116 CYS A O 1
#

Radius of gyration: 14.31 Å; chains: 1; bounding box: 39×31×32 Å

Sequence (116 aa):
MNERFFPFSSGVKSITPEMAGWRYSGLVVISITAGKTDISQYFSGDIEAALIPLNLQNFKVNVSGNEHLLVGRSGVFFGASDWVYIASNEKVEIITETAGEVAIATACVKSNFPSC

Secondary structure (DSSP, 8-state):
-------GGGT--EE-HHHHTSSSEEEEEEEE-SEEEE-GGGG-SSEEEEEEESS-EEEEEEETTEEEEEEE-SSTTS-----EEE-TT--EEEEESS-EEEEEEEEE-SS-----

pLDDT: mean 92.4, std 9.34, range [53.09, 98.62]

Foldseek 3Di:
DQDQDDDCVVVDQKDDCVNNVHDWKIKGKDKDAAAKDKPLVQQEDQKKWKKAAAQAAQKWKQWQNDIDTWRHHNHNPRDDTDIWIHWHNITIMIHHRHIGMIMTIMTGHDDTDDTD